Protein AF-E1Z4Q5-F1 (afdb_monomer)

Solvent-accessible surface area (backbone atoms only — not comparable to full-atom values): 3196 Å² total; per-residue (Å²): 97,24,85,82,80,69,44,73,81,56,98,85,63,60,68,37,68,39,88,71,74,72,51,63,27,39,37,74,53,45,54,61,47,40,76,76,63,48,39,40,92,84,80,59,51,44,63,73,76,128

Secondary structure (DSSP, 8-state):
--TTT-PPP-TT--EEEETTTTEEEEHHHHHHHHHHH-B-TTT--BSS--

pLDDT: mean 89.07, std 9.08, range [42.22, 95.88]

Sequence (50 aa):
ACAICLCEWSKGDDVRELSACSHVFHVKCADTWLWR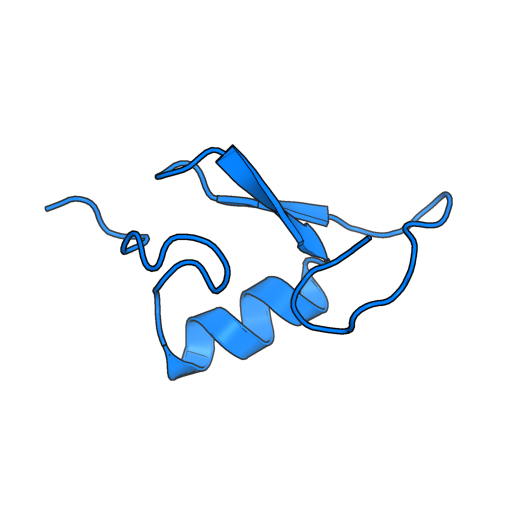HQKCPMCRTPLAGE

Radius of gyration: 10.45 Å; Cα contacts (8 Å, |Δi|>4): 64; chains: 1; bounding box: 20×18×30 Å

InterPro domains:
  IPR001841 Zinc finger, RING-type [PF13639] (2-44)
  IPR001841 Zinc finger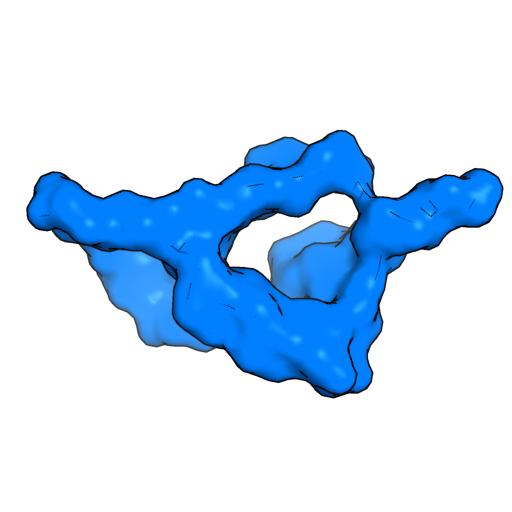, RING-type [PS50089] (2-44)
  IPR001841 Zinc finger, RING-type [SM00184] (2-43)
  IPR013083 Zinc finger, RING/FYVE/PHD-type [G3DSA:3.30.40.10] (1-49)

Foldseek 3Di:
DAPQVPDDDDVPFAWDAQPQPRDIHGPVRCVVVCVPQCADPPPRHHSDPD

Structure (mmCIF, N/CA/C/O backbone):
data_AF-E1Z4Q5-F1
#
_entry.id   AF-E1Z4Q5-F1
#
loop_
_atom_site.group_PDB
_atom_site.id
_atom_site.type_symbol
_atom_site.label_atom_id
_atom_site.label_alt_id
_atom_site.label_comp_id
_atom_site.label_asym_id
_atom_site.label_entity_id
_atom_site.label_seq_id
_atom_site.pdbx_PDB_ins_code
_atom_site.Cartn_x
_atom_site.Cartn_y
_atom_site.Cartn_z
_atom_site.occupancy
_atom_site.B_iso_or_equiv
_atom_site.auth_seq_id
_atom_site.auth_comp_id
_atom_site.auth_asym_id
_atom_site.auth_atom_id
_atom_site.pdbx_PDB_model_num
ATOM 1 N N . ALA A 1 1 ? -10.311 -0.153 1.608 1.00 87.06 1 ALA A N 1
ATOM 2 C CA . ALA A 1 1 ? -9.616 -1.245 2.310 1.00 87.06 1 ALA A CA 1
ATOM 3 C C . ALA A 1 1 ? -8.372 -1.643 1.523 1.00 87.06 1 ALA A C 1
ATOM 5 O O . ALA A 1 1 ? -8.397 -1.610 0.295 1.00 87.06 1 ALA A O 1
ATOM 6 N N . CYS A 1 2 ? -7.285 -1.995 2.207 1.00 93.19 2 CYS A N 1
ATOM 7 C CA . CYS A 1 2 ? -6.040 -2.431 1.578 1.00 93.19 2 CYS A CA 1
ATOM 8 C C . CYS A 1 2 ? -6.206 -3.841 0.986 1.00 93.19 2 CYS A C 1
ATOM 10 O O . CYS A 1 2 ? -6.458 -4.781 1.730 1.00 93.19 2 CYS A O 1
ATOM 12 N N . ALA A 1 3 ? -6.012 -4.026 -0.325 1.00 91.00 3 ALA A N 1
ATOM 13 C CA . ALA A 1 3 ? -6.219 -5.336 -0.966 1.00 91.00 3 ALA A CA 1
ATOM 14 C C . ALA A 1 3 ? -5.182 -6.412 -0.576 1.00 91.00 3 ALA A C 1
ATOM 16 O O . ALA A 1 3 ? -5.342 -7.572 -0.936 1.00 91.00 3 ALA A O 1
ATOM 17 N N . ILE A 1 4 ? -4.114 -6.036 0.140 1.00 91.75 4 ILE A N 1
ATOM 18 C CA . ILE A 1 4 ? -3.068 -6.964 0.598 1.00 91.75 4 ILE A CA 1
ATOM 19 C C . ILE A 1 4 ? -3.448 -7.587 1.946 1.00 91.75 4 ILE A C 1
ATOM 21 O O . ILE A 1 4 ? -3.402 -8.801 2.093 1.00 91.75 4 ILE A O 1
ATOM 25 N N . CYS A 1 5 ? -3.808 -6.765 2.939 1.00 93.38 5 CYS A N 1
ATOM 26 C CA . CYS A 1 5 ? -4.183 -7.243 4.276 1.00 93.38 5 CYS A CA 1
ATOM 27 C C . CYS A 1 5 ? -5.697 -7.344 4.497 1.00 93.38 5 CYS A C 1
ATOM 29 O O . CYS A 1 5 ? -6.117 -7.820 5.544 1.00 93.38 5 CYS A O 1
ATOM 31 N N . LEU A 1 6 ? -6.504 -6.881 3.539 1.00 92.88 6 LEU A N 1
ATOM 32 C CA . LEU A 1 6 ? -7.968 -6.822 3.585 1.00 92.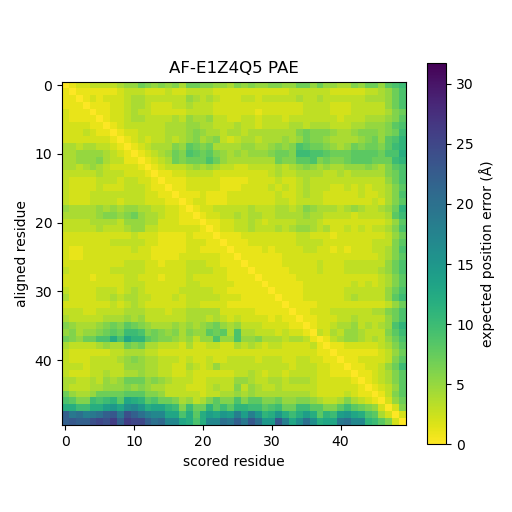88 6 LEU A CA 1
ATOM 33 C C . LEU A 1 6 ? -8.546 -5.971 4.736 1.00 92.88 6 LEU A C 1
ATOM 35 O O . LEU A 1 6 ? -9.751 -5.991 4.957 1.00 92.88 6 LEU A O 1
ATOM 39 N N . CYS A 1 7 ? -7.719 -5.170 5.421 1.00 93.19 7 CYS A N 1
ATOM 40 C CA . CYS A 1 7 ? -8.168 -4.239 6.460 1.00 93.19 7 CYS A CA 1
ATOM 41 C C . CYS A 1 7 ? -8.677 -2.908 5.889 1.00 93.19 7 CYS A C 1
ATOM 43 O O . CYS A 1 7 ? -8.198 -2.413 4.860 1.00 93.19 7 CYS A O 1
ATOM 45 N N . GLU A 1 8 ? -9.620 -2.299 6.604 1.00 93.50 8 GLU A N 1
ATOM 46 C CA . GLU A 1 8 ? -10.078 -0.929 6.373 1.00 93.50 8 GLU A CA 1
ATOM 47 C C . GLU A 1 8 ? -8.981 0.096 6.693 1.00 93.50 8 GLU A C 1
ATOM 49 O O . GLU A 1 8 ? -8.067 -0.178 7.468 1.00 93.50 8 GLU A O 1
ATOM 54 N N . TRP A 1 9 ? -9.060 1.269 6.061 1.00 91.44 9 TRP A N 1
ATOM 55 C CA . TRP A 1 9 ? -8.131 2.370 6.320 1.00 91.44 9 TRP A CA 1
ATOM 56 C C . TRP A 1 9 ? -8.580 3.142 7.560 1.00 91.44 9 TRP A C 1
ATOM 58 O O . TRP A 1 9 ? -9.751 3.516 7.649 1.00 91.44 9 TRP A O 1
ATOM 68 N N . SER A 1 10 ? -7.659 3.433 8.476 1.00 91.06 10 SER A N 1
ATOM 69 C CA . SER A 1 10 ? -7.914 4.276 9.645 1.00 91.06 10 SER A CA 1
ATOM 70 C C . SER A 1 10 ? -7.233 5.639 9.522 1.00 91.06 10 SER A C 1
ATOM 72 O O . SER A 1 10 ? -6.288 5.843 8.757 1.00 91.06 10 SER A O 1
ATOM 74 N N . LYS A 1 11 ? -7.714 6.619 10.297 1.00 88.19 11 LYS A N 1
ATOM 75 C CA . LYS A 1 11 ? -7.033 7.915 10.416 1.00 88.19 11 LYS A CA 1
ATOM 76 C C . LYS A 1 11 ? -5.625 7.698 10.976 1.00 88.19 11 LYS A C 1
ATOM 78 O O . LYS A 1 11 ? -5.484 7.252 12.109 1.00 88.19 11 LYS A O 1
ATOM 83 N N . GLY A 1 12 ? -4.616 8.067 10.190 1.00 90.50 12 GLY A N 1
ATOM 84 C CA . 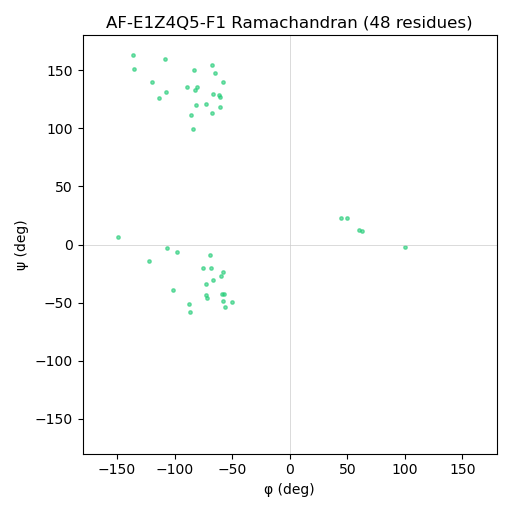GLY A 1 12 ? -3.204 7.905 10.541 1.00 90.50 12 GLY A CA 1
ATOM 85 C C . GLY A 1 12 ? -2.526 6.697 9.894 1.00 90.50 12 GLY A C 1
ATOM 86 O O . GLY A 1 12 ? -1.326 6.530 10.091 1.00 90.50 12 GLY A O 1
ATOM 87 N N . ASP A 1 13 ? -3.245 5.883 9.114 1.00 92.38 13 ASP A N 1
ATOM 88 C CA . ASP A 1 13 ? -2.602 4.865 8.286 1.00 92.38 13 ASP A CA 1
ATOM 89 C C . ASP A 1 13 ? -1.761 5.512 7.187 1.00 92.38 13 ASP A C 1
ATOM 91 O O . ASP A 1 13 ? -2.234 6.353 6.419 1.00 92.38 13 ASP A O 1
ATOM 95 N N . ASP A 1 14 ? -0.511 5.069 7.094 1.00 94.25 14 ASP A N 1
ATOM 96 C CA . ASP A 1 14 ? 0.386 5.474 6.025 1.00 94.25 14 ASP A CA 1
ATOM 97 C C . ASP A 1 14 ? 0.085 4.637 4.779 1.00 94.25 14 ASP A C 1
ATOM 99 O O . ASP A 1 14 ? 0.139 3.398 4.800 1.00 94.25 14 ASP A O 1
ATOM 103 N N . VAL A 1 15 ? -0.279 5.309 3.691 1.00 93.38 15 VAL A N 1
ATOM 104 C CA . VAL A 1 15 ? -0.701 4.682 2.440 1.00 93.38 15 VAL A CA 1
ATOM 105 C C . VAL A 1 15 ? 0.215 5.091 1.297 1.00 93.38 15 VAL A C 1
ATOM 107 O O . VAL A 1 15 ? 0.629 6.238 1.172 1.00 93.38 15 VAL A O 1
ATOM 110 N N . ARG A 1 16 ? 0.520 4.126 0.433 1.00 91.88 16 ARG A N 1
ATOM 111 C CA . ARG A 1 16 ? 1.329 4.295 -0.765 1.00 91.88 16 ARG A CA 1
ATOM 112 C C . ARG A 1 16 ? 0.475 4.088 -1.999 1.00 91.88 16 ARG A C 1
ATOM 114 O O . ARG A 1 16 ? -0.129 3.027 -2.161 1.00 91.88 16 ARG A O 1
ATOM 121 N N . GLU A 1 17 ? 0.497 5.070 -2.886 1.00 92.25 17 GLU A N 1
ATOM 122 C CA . GLU A 1 17 ? -0.028 4.946 -4.240 1.00 92.25 17 GLU A CA 1
ATOM 123 C C . GLU A 1 17 ? 1.067 4.440 -5.190 1.00 92.25 17 GLU A C 1
ATOM 125 O O . GLU A 1 17 ? 2.211 4.901 -5.149 1.00 92.25 17 GLU A O 1
ATOM 130 N N . LEU A 1 18 ? 0.731 3.478 -6.050 1.00 90.31 18 LEU A N 1
ATOM 131 C CA . LEU A 1 18 ? 1.620 3.016 -7.113 1.00 90.31 18 LEU A CA 1
ATOM 132 C C . LEU A 1 18 ? 1.459 3.897 -8.357 1.00 90.31 18 LEU A C 1
ATOM 134 O O . LEU A 1 18 ? 0.451 3.781 -9.050 1.00 90.31 18 LEU A O 1
ATOM 138 N N . SER A 1 19 ? 2.472 4.687 -8.716 1.00 87.88 19 SER A N 1
ATOM 139 C CA . SER A 1 19 ? 2.410 5.616 -9.863 1.00 87.88 19 SER A CA 1
ATOM 140 C C . SER A 1 19 ? 2.107 4.951 -11.216 1.00 87.88 19 SER A C 1
ATOM 142 O O . SER A 1 19 ? 1.581 5.601 -12.108 1.00 87.88 19 SER A O 1
ATOM 144 N N . ALA A 1 20 ? 2.393 3.654 -11.377 1.00 88.88 20 ALA A N 1
ATOM 145 C CA . ALA A 1 20 ? 2.128 2.922 -12.619 1.00 88.88 20 ALA A CA 1
ATOM 146 C C . ALA A 1 20 ? 0.640 2.579 -12.846 1.00 88.88 20 ALA A C 1
ATOM 148 O O . ALA A 1 20 ? 0.246 2.252 -13.962 1.00 88.88 20 ALA A O 1
ATO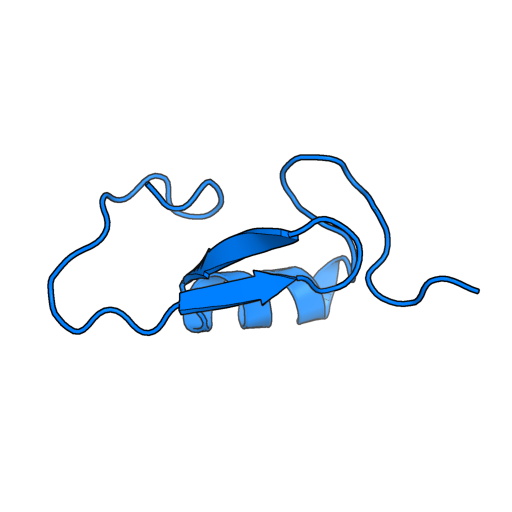M 149 N N . CYS A 1 21 ? -0.191 2.579 -11.796 1.00 92.50 21 CYS A N 1
ATOM 150 C CA . CYS A 1 21 ? -1.600 2.167 -11.901 1.00 92.50 21 CYS A CA 1
ATOM 151 C C . CYS A 1 21 ? -2.560 2.878 -10.929 1.00 92.50 21 CYS A C 1
ATOM 153 O O . CYS A 1 21 ? -3.713 2.469 -10.832 1.00 92.50 21 CYS A O 1
ATOM 155 N N . SER A 1 22 ? -2.086 3.879 -10.179 1.00 91.25 22 SER A N 1
ATOM 156 C CA . SER A 1 22 ? -2.799 4.614 -9.118 1.00 91.25 22 SER A CA 1
ATOM 157 C C . SER A 1 22 ? -3.504 3.754 -8.062 1.00 91.25 22 SER A C 1
ATOM 159 O O . SER A 1 22 ? -4.418 4.206 -7.377 1.00 91.25 22 SER A O 1
ATOM 161 N N . HIS A 1 23 ? -3.080 2.503 -7.875 1.00 93.44 23 HIS A N 1
ATOM 162 C CA . HIS A 1 23 ? -3.619 1.677 -6.800 1.00 93.44 23 HIS A CA 1
ATOM 163 C C . HIS A 1 23 ? -2.950 2.007 -5.466 1.00 93.44 23 HIS A C 1
ATOM 165 O O . HIS A 1 23 ? -1.724 2.104 -5.383 1.00 93.44 23 HIS A O 1
ATOM 171 N N . VAL A 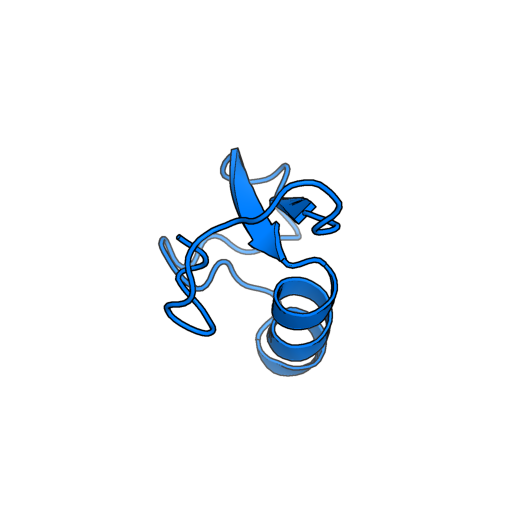1 24 ? -3.770 2.127 -4.422 1.00 93.25 24 VAL A N 1
ATOM 172 C CA . VAL A 1 24 ? -3.353 2.542 -3.079 1.00 93.25 24 VAL A CA 1
ATOM 173 C C . VAL A 1 24 ? -3.381 1.362 -2.110 1.00 93.25 24 VAL A C 1
ATOM 175 O O . VAL A 1 24 ? -4.377 0.642 -2.002 1.00 93.25 24 VAL A O 1
ATOM 178 N N . PHE A 1 25 ? -2.297 1.186 -1.359 1.00 94.56 25 PHE A N 1
ATOM 179 C CA . PHE A 1 25 ? -2.146 0.154 -0.328 1.00 94.56 25 PHE A CA 1
ATOM 180 C C . PHE A 1 25 ? -1.505 0.761 0.921 1.00 94.56 25 PHE A C 1
ATOM 182 O O . PHE A 1 25 ? -0.895 1.817 0.833 1.00 94.56 25 PHE A O 1
ATOM 189 N N . HIS A 1 26 ? -1.580 0.111 2.085 1.00 95.88 26 HIS A N 1
ATOM 190 C CA . HIS A 1 26 ? -0.762 0.546 3.229 1.00 95.88 26 HIS A CA 1
ATOM 191 C C . HIS A 1 26 ? 0.722 0.510 2.856 1.00 95.88 26 HIS A C 1
ATOM 193 O O . HIS A 1 26 ? 1.145 -0.467 2.235 1.00 95.88 26 HIS A O 1
ATOM 199 N N . VAL A 1 27 ? 1.521 1.499 3.270 1.00 94.12 27 VAL A N 1
ATOM 200 C CA . VAL A 1 27 ? 2.974 1.540 3.015 1.00 94.12 27 VAL A CA 1
ATOM 201 C C . VAL A 1 27 ? 3.623 0.224 3.411 1.00 94.12 27 VAL A C 1
ATOM 203 O O . VAL A 1 27 ? 4.302 -0.390 2.597 1.00 94.12 27 VAL A O 1
ATOM 206 N N . LY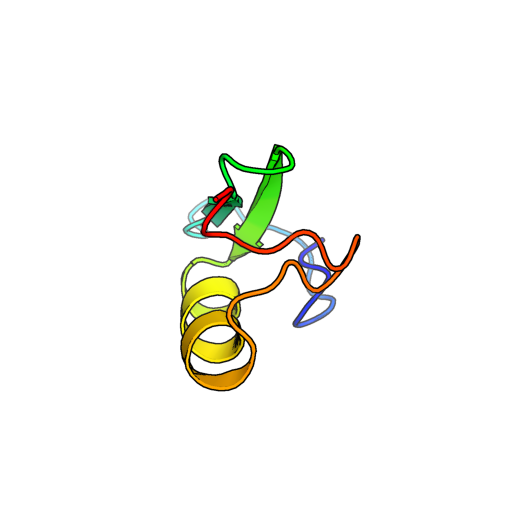S A 1 28 ? 3.334 -0.268 4.620 1.00 93.94 28 LYS A N 1
ATOM 207 C CA . LYS A 1 28 ? 3.861 -1.543 5.129 1.00 93.94 28 LYS A CA 1
ATOM 208 C C . LYS A 1 28 ? 3.515 -2.730 4.225 1.00 93.94 28 LYS A C 1
ATOM 210 O O . LYS A 1 28 ? 4.350 -3.599 3.980 1.00 93.94 28 LYS A O 1
ATOM 215 N N . CYS A 1 29 ? 2.276 -2.770 3.738 1.00 94.06 29 CYS A N 1
ATOM 216 C CA . CYS A 1 29 ? 1.801 -3.838 2.868 1.00 94.06 29 CYS A CA 1
ATOM 217 C C . CYS A 1 29 ? 2.420 -3.736 1.472 1.00 94.06 29 CYS A C 1
ATOM 219 O O . CYS A 1 29 ? 2.893 -4.743 0.952 1.00 94.06 29 CYS A O 1
ATOM 221 N N . ALA A 1 30 ? 2.441 -2.532 0.894 1.00 92.44 30 ALA A N 1
ATOM 222 C CA . ALA A 1 30 ? 3.078 -2.256 -0.383 1.00 92.44 30 ALA A CA 1
ATOM 223 C C . ALA A 1 30 ? 4.551 -2.663 -0.328 1.00 92.44 30 ALA A C 1
ATOM 225 O O . ALA A 1 30 ? 4.971 -3.488 -1.123 1.00 92.44 30 ALA A O 1
ATOM 226 N N . ASP A 1 31 ? 5.312 -2.175 0.648 1.00 91.25 31 ASP A N 1
ATOM 227 C CA . ASP A 1 31 ? 6.746 -2.441 0.761 1.00 91.25 31 ASP A CA 1
ATOM 228 C C . ASP A 1 31 ? 7.049 -3.947 0.855 1.00 91.25 31 ASP A C 1
ATOM 230 O O . ASP A 1 31 ? 7.797 -4.491 0.042 1.00 91.25 31 ASP A O 1
ATOM 234 N N . THR A 1 32 ? 6.335 -4.656 1.739 1.00 93.12 32 THR A N 1
ATOM 235 C CA . THR A 1 32 ? 6.453 -6.117 1.896 1.00 93.12 32 THR A CA 1
ATOM 236 C C . THR A 1 32 ? 6.141 -6.873 0.601 1.00 93.12 32 THR A C 1
ATOM 238 O O . THR A 1 32 ? 6.815 -7.847 0.258 1.00 93.12 32 THR A O 1
ATOM 241 N N . TRP A 1 33 ? 5.100 -6.455 -0.121 1.00 91.75 33 TRP A N 1
ATOM 242 C CA . TRP A 1 33 ? 4.686 -7.102 -1.364 1.00 91.75 33 TRP A CA 1
ATOM 243 C C . TRP A 1 33 ? 5.662 -6.816 -2.511 1.00 91.75 33 TRP A C 1
ATOM 245 O O . TRP A 1 33 ? 6.048 -7.723 -3.256 1.00 91.75 33 TRP A O 1
ATOM 255 N N . LEU A 1 34 ? 6.094 -5.562 -2.638 1.00 88.00 34 LEU A N 1
ATOM 256 C CA . LEU A 1 34 ? 6.999 -5.114 -3.689 1.00 88.00 34 LEU A CA 1
ATOM 257 C C . LEU A 1 34 ? 8.386 -5.715 -3.557 1.00 88.00 34 LEU A C 1
ATOM 259 O O . LEU A 1 34 ? 8.991 -6.015 -4.583 1.00 88.00 34 LEU A O 1
ATOM 263 N N . TRP A 1 35 ? 8.827 -5.998 -2.333 1.00 89.19 35 TRP A N 1
ATOM 264 C CA . TRP A 1 35 ? 10.066 -6.725 -2.089 1.00 89.19 35 TRP A CA 1
ATOM 265 C C . TRP A 1 35 ? 10.078 -8.132 -2.717 1.00 89.19 35 TRP A C 1
ATOM 267 O O . TRP A 1 35 ? 11.137 -8.632 -3.080 1.00 89.19 35 TRP A O 1
ATOM 277 N N . ARG A 1 36 ? 8.908 -8.770 -2.897 1.00 89.12 36 ARG A N 1
ATOM 278 C CA . ARG A 1 36 ? 8.790 -10.118 -3.490 1.00 89.12 36 ARG A CA 1
ATOM 279 C C . ARG A 1 36 ? 8.355 -10.140 -4.952 1.00 89.12 36 ARG A C 1
ATOM 281 O O . ARG A 1 36 ? 8.823 -10.990 -5.702 1.00 89.12 36 ARG A O 1
ATOM 288 N N . HIS A 1 37 ? 7.419 -9.276 -5.349 1.00 86.44 37 HIS A N 1
ATOM 289 C CA . HIS A 1 37 ? 6.715 -9.428 -6.628 1.00 86.44 37 HIS A CA 1
ATOM 290 C C . HIS A 1 37 ? 6.835 -8.229 -7.575 1.00 86.44 37 HIS A C 1
ATOM 292 O O . HIS A 1 37 ? 6.490 -8.394 -8.742 1.00 86.44 37 HIS A O 1
ATOM 298 N N . GLN A 1 38 ? 7.299 -7.056 -7.107 1.00 86.94 38 GLN A N 1
ATOM 299 C CA . GLN A 1 38 ? 7.478 -5.804 -7.882 1.00 86.94 38 GLN A CA 1
ATOM 300 C C . GLN A 1 38 ? 6.316 -5.420 -8.834 1.00 86.94 38 GLN A C 1
ATOM 302 O O . GLN A 1 38 ? 6.486 -4.669 -9.796 1.00 86.94 38 GLN A O 1
ATOM 307 N N . LYS A 1 39 ? 5.109 -5.925 -8.569 1.00 90.75 39 LYS A N 1
ATOM 308 C CA . LYS A 1 39 ? 3.909 -5.769 -9.400 1.00 90.75 39 LYS A CA 1
ATOM 309 C C . LYS A 1 39 ? 2.725 -5.424 -8.519 1.00 90.75 39 LYS A C 1
ATOM 311 O O . LYS A 1 39 ? 2.661 -5.857 -7.371 1.00 90.75 39 LYS A O 1
ATOM 316 N N . CYS A 1 40 ? 1.760 -4.700 -9.064 1.00 92.75 40 CYS A N 1
ATOM 317 C CA . CYS A 1 40 ? 0.537 -4.365 -8.353 1.00 92.75 40 CYS A CA 1
ATOM 318 C C . CYS A 1 40 ? -0.250 -5.640 -7.979 1.00 92.75 40 CYS A C 1
ATOM 320 O O . CYS A 1 40 ? -0.534 -6.452 -8.859 1.00 92.75 40 CYS A O 1
ATOM 322 N N . PRO A 1 41 ? -0.655 -5.828 -6.712 1.00 89.88 41 PRO A N 1
ATOM 323 C CA . PRO A 1 41 ? -1.446 -6.990 -6.301 1.00 89.88 41 PRO A CA 1
ATOM 324 C C . PRO A 1 41 ? -2.870 -6.987 -6.880 1.00 89.88 41 PRO A C 1
ATOM 326 O O . PRO A 1 41 ? -3.485 -8.045 -6.957 1.00 89.88 41 PRO A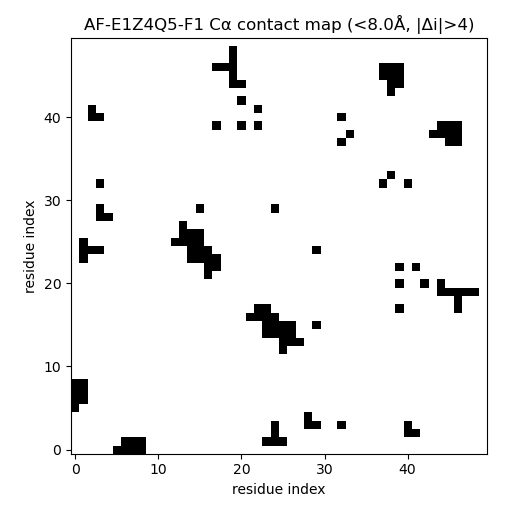 O 1
ATOM 329 N N . MET A 1 42 ? -3.389 -5.829 -7.315 1.00 90.31 42 MET A N 1
ATOM 330 C CA . MET A 1 42 ? -4.729 -5.722 -7.910 1.00 90.31 42 MET A CA 1
ATOM 331 C C . MET A 1 42 ? -4.730 -5.992 -9.417 1.00 90.31 42 MET A C 1
ATOM 333 O O . MET A 1 42 ? -5.409 -6.897 -9.889 1.00 90.31 42 MET A O 1
ATOM 337 N N . CYS A 1 43 ? -3.956 -5.221 -10.181 1.00 92.56 43 CYS A N 1
ATOM 338 C CA . CYS A 1 43 ? -3.983 -5.265 -11.646 1.00 92.56 43 CYS A CA 1
ATOM 339 C C . CYS A 1 43 ? -2.760 -5.947 -12.269 1.00 92.56 43 CYS A C 1
ATOM 341 O O . CYS A 1 43 ? -2.694 -6.088 -13.485 1.00 92.56 43 CYS A O 1
ATOM 343 N N . ARG A 1 44 ? -1.782 -6.367 -11.455 1.00 90.00 44 ARG A N 1
ATOM 344 C CA . ARG A 1 44 ? -0.522 -6.996 -11.894 1.00 90.00 44 ARG A CA 1
ATOM 345 C C . ARG A 1 44 ? 0.373 -6.106 -12.766 1.00 90.00 44 ARG A C 1
ATOM 347 O O . ARG A 1 44 ? 1.375 -6.599 -13.277 1.00 90.00 44 ARG A O 1
ATOM 354 N N . THR A 1 45 ? 0.076 -4.806 -12.866 1.00 90.69 45 THR A N 1
ATOM 355 C CA . THR A 1 45 ? 0.943 -3.815 -13.520 1.00 90.69 45 THR A CA 1
ATOM 356 C C . THR A 1 45 ? 2.302 -3.754 -12.809 1.00 90.69 45 THR A C 1
ATOM 358 O O . THR A 1 45 ? 2.325 -3.600 -11.583 1.00 90.69 45 THR A O 1
ATOM 361 N N . PRO A 1 46 ? 3.427 -3.902 -13.525 1.00 87.81 46 PRO A N 1
ATOM 362 C CA . PRO A 1 46 ? 4.762 -3.745 -12.950 1.00 87.81 46 PRO A CA 1
ATOM 363 C C . PRO A 1 46 ? 5.003 -2.300 -12.494 1.00 87.81 46 PRO A C 1
ATOM 365 O O . PRO A 1 46 ? 4.471 -1.365 -13.085 1.00 87.81 46 PRO A O 1
ATOM 368 N N . LEU A 1 47 ? 5.784 -2.108 -11.424 1.00 79.75 47 LEU A N 1
ATOM 369 C CA . LEU A 1 47 ? 6.129 -0.751 -10.971 1.00 79.75 47 LEU A CA 1
ATOM 370 C C . LEU A 1 47 ? 7.126 -0.040 -11.880 1.00 79.75 47 LEU A C 1
ATOM 372 O O . LEU A 1 47 ? 7.057 1.178 -12.005 1.00 79.75 47 LEU A O 1
ATOM 376 N N . ALA A 1 48 ? 8.053 -0.789 -12.470 1.00 69.56 48 ALA A N 1
ATOM 377 C CA . ALA A 1 48 ? 8.892 -0.301 -13.545 1.00 69.56 48 ALA A CA 1
ATOM 378 C C . ALA A 1 48 ? 8.088 -0.474 -14.836 1.00 69.56 48 ALA A C 1
ATOM 380 O O . ALA A 1 48 ? 7.942 -1.589 -15.336 1.00 69.56 48 ALA A O 1
ATOM 381 N N . GLY A 1 49 ? 7.472 0.609 -15.306 1.00 57.78 49 GLY A N 1
ATOM 382 C CA . GLY A 1 49 ? 7.161 0.704 -16.724 1.00 57.78 49 GLY A CA 1
ATOM 383 C C . GLY A 1 49 ? 8.496 0.814 -17.450 1.00 57.78 49 GLY A C 1
ATOM 384 O O . GLY A 1 49 ? 9.217 1.780 -17.214 1.00 57.78 49 GLY A O 1
AT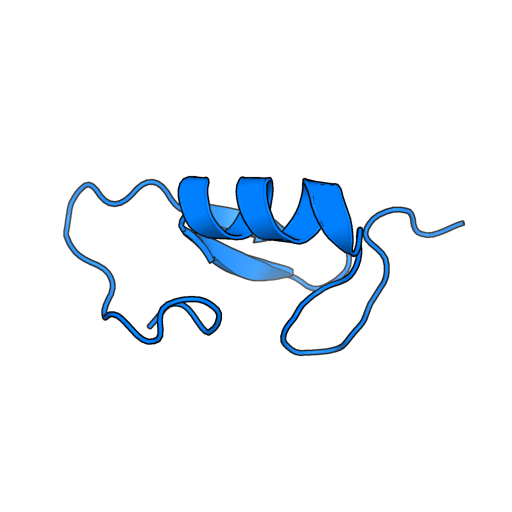OM 385 N N . GLU A 1 50 ? 8.841 -0.213 -18.222 1.00 42.22 50 GLU A N 1
ATOM 386 C CA . GLU A 1 50 ? 9.906 -0.140 -19.231 1.00 42.22 50 GLU A CA 1
ATOM 387 C C . GLU A 1 50 ? 9.429 0.712 -20.413 1.00 42.22 50 GLU A C 1
ATOM 389 O O . GLU A 1 50 ? 8.237 0.572 -20.787 1.00 42.22 50 GLU A O 1
#

Organism: Chlorella variabilis (NCBI:txid554065)

Nearest PDB structures (foldseek):
  5d0i-assembly1_A  TM=8.979E-01  e=2.207E-04  Homo sapiens
  1iym-assembly1_A  TM=8.250E-01  e=7.437E-05  Oryza sativa
  9dgg-assembly1_K  TM=9.348E-01  e=1.191E-02  Homo sapiens
  8c6j-assembly1_CN  TM=7.826E-01  e=1.212E-01  Homo sapiens
  9fmd-assembly1_NO  TM=7.474E-01  e=1.872E-01  Homo sapiens

Mean predicted aligned error: 3.89 Å